Protein AF-A0A523JY57-F1 (afdb_monomer)

Nearest PDB structures (foldseek):
  2wt1-assembly1_A  TM=9.203E-01  e=5.077E+00  Porcine adenovirus 4
  9cmi-assembly1_A  TM=6.765E-01  e=3.091E+00  Homo sapiens
  6a1u-assembly1_A-2  TM=6.893E-01  e=4.771E+00  Homo sapiens
  7xxw-assembly1_A-2  TM=8.238E-01  e=9.439E+00  Macaca fascicularis
  6a1x-assembly1_A  TM=6.764E-01  e=5.747E+00  Homo sapiens

Solvent-accessible surface area (backbone atoms only — not comparable to full-atom values): 3511 Å² total; per-residue (Å²): 125,87,63,102,61,72,77,54,69,65,37,39,57,66,57,43,34,75,72,75,42,81,58,81,45,75,46,72,69,47,77,87,78,38,36,31,37,37,35,45,101,71,34,34,39,34,20,50,71,59,25,31,62,48,68,48,64,76,129

Sequence (59 aa):
GPAADGPKRGATMVDVEATIGAPQSTSGPVGDPPITVWHYPAFNVYFEYDKVLHSVEPR

Secondary structure (DSSP, 8-state):
---SS-SPTT-BHHHHHHHH---SEEEEEETTTTEEEEE-SS-EEEEETTEEEEEE---

Mean predicted aligned error: 4.11 Å

Foldseek 3Di:
DLDPAQDDFFDFLVRNCVRPNAAPDKDDLDDVQTWIWGHHPFWIFIDRPGTTPDIGGDD

pLDDT: mean 90.59, std 14.04, range [37.03, 98.5]

Structure (mmCIF, N/CA/C/O backbone):
data_AF-A0A523JY57-F1
#
_entry.id   AF-A0A523JY57-F1
#
loop_
_atom_site.group_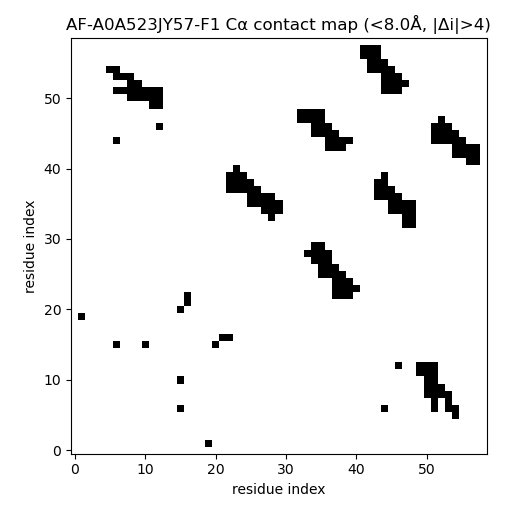PDB
_atom_site.id
_atom_site.type_symbol
_atom_site.label_atom_id
_atom_site.label_alt_id
_atom_site.label_comp_id
_atom_site.label_asym_id
_atom_site.label_entity_id
_atom_site.label_seq_id
_atom_site.pdbx_PDB_ins_cod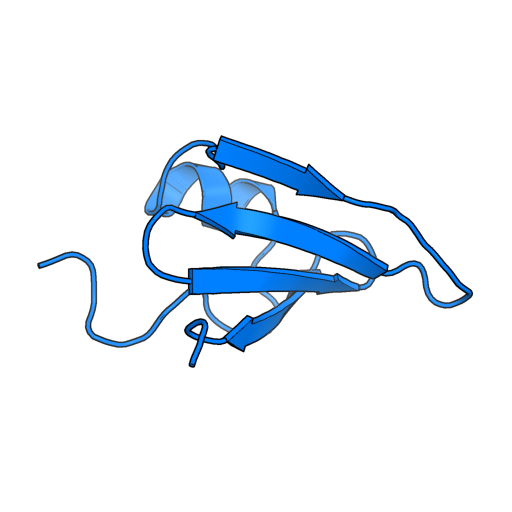e
_atom_site.Cartn_x
_atom_site.Cartn_y
_atom_site.Cartn_z
_atom_site.occupancy
_atom_site.B_iso_or_equiv
_atom_site.auth_seq_id
_atom_site.auth_comp_id
_atom_site.auth_asym_id
_atom_site.auth_atom_id
_atom_site.pdbx_PDB_model_num
ATOM 1 N N . GLY A 1 1 ? -11.148 -5.827 16.569 1.00 37.03 1 GLY A N 1
ATOM 2 C CA . GLY A 1 1 ? -10.506 -4.748 15.791 1.00 37.03 1 GLY A CA 1
ATOM 3 C C . GLY A 1 1 ? -10.169 -5.284 14.418 1.00 37.03 1 GLY A C 1
ATOM 4 O O . GLY A 1 1 ? -10.217 -6.507 1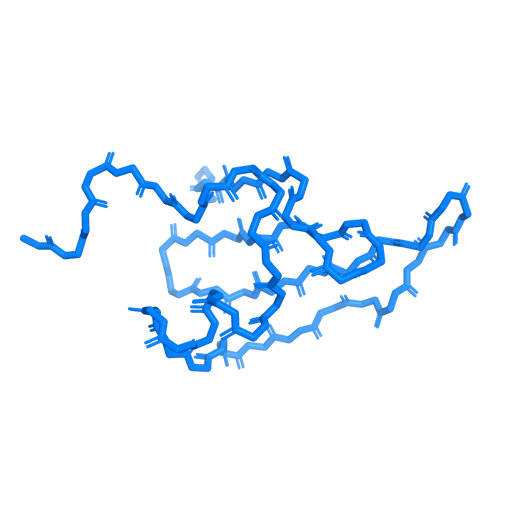4.287 1.00 37.03 1 GLY A O 1
ATOM 5 N N . PRO A 1 2 ? -9.888 -4.438 13.406 1.00 44.72 2 PRO A N 1
ATOM 6 C CA . PRO A 1 2 ? -9.422 -4.954 12.122 1.00 44.72 2 PRO A CA 1
ATOM 7 C C . PRO A 1 2 ? -8.216 -5.861 12.387 1.00 44.72 2 PRO A C 1
ATOM 9 O O . PRO A 1 2 ? -7.444 -5.600 13.309 1.00 44.72 2 PRO A O 1
ATOM 12 N N . ALA A 1 3 ? -8.224 -6.998 11.695 1.00 46.25 3 ALA A N 1
ATOM 13 C CA . ALA A 1 3 ? -7.544 -8.243 12.027 1.00 46.25 3 ALA A CA 1
ATOM 14 C C . ALA A 1 3 ? -6.130 -8.059 12.595 1.00 46.25 3 ALA A C 1
ATOM 16 O O . ALA A 1 3 ? -5.353 -7.252 12.100 1.00 46.25 3 ALA A O 1
ATOM 17 N N . ALA A 1 4 ? -5.796 -8.868 13.600 1.00 53.88 4 ALA A N 1
ATOM 18 C CA . ALA A 1 4 ? -4.497 -8.917 14.275 1.00 53.88 4 ALA A CA 1
ATOM 19 C C . ALA A 1 4 ? -3.311 -9.327 13.370 1.00 53.88 4 ALA A C 1
ATOM 21 O O . ALA A 1 4 ? -2.221 -9.585 13.865 1.00 53.88 4 ALA A O 1
ATOM 22 N N . ASP A 1 5 ? -3.509 -9.343 12.056 1.00 63.62 5 ASP A N 1
ATOM 23 C CA . ASP A 1 5 ? -2.524 -9.640 11.037 1.00 63.62 5 ASP A CA 1
ATOM 24 C C . ASP A 1 5 ? -2.794 -8.645 9.901 1.00 63.62 5 ASP A C 1
ATOM 26 O O . ASP A 1 5 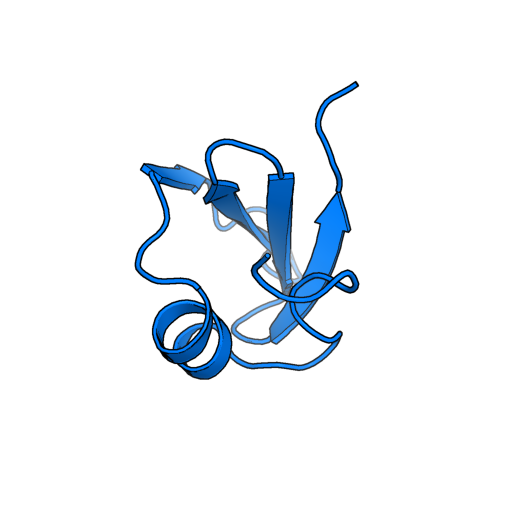? -3.880 -8.659 9.317 1.00 63.62 5 ASP A O 1
ATOM 30 N N . GLY A 1 6 ? -1.859 -7.730 9.633 1.00 73.69 6 GLY A N 1
ATOM 31 C CA . GLY A 1 6 ? -1.988 -6.728 8.569 1.00 73.69 6 GLY A CA 1
ATOM 32 C C . GLY A 1 6 ? -2.193 -7.336 7.166 1.00 73.69 6 GLY A C 1
ATOM 33 O O . GLY A 1 6 ? -2.379 -8.547 7.013 1.00 73.69 6 GLY A O 1
ATOM 34 N N . PRO A 1 7 ? -2.162 -6.517 6.099 1.00 84.12 7 PRO A N 1
ATOM 35 C CA . PRO A 1 7 ? -2.377 -7.022 4.749 1.00 84.12 7 PRO A CA 1
ATOM 36 C C . PRO A 1 7 ? -1.460 -8.211 4.426 1.00 84.12 7 PRO A C 1
ATOM 38 O O . PRO A 1 7 ? -0.249 -8.183 4.655 1.00 84.12 7 PRO A O 1
ATOM 41 N N . LYS A 1 8 ? -2.057 -9.288 3.904 1.00 87.12 8 LYS A N 1
ATOM 42 C CA . LYS A 1 8 ? -1.340 -10.534 3.611 1.00 87.12 8 LYS A CA 1
ATOM 43 C C . LYS A 1 8 ? -0.306 -10.298 2.510 1.00 87.12 8 LYS A C 1
ATOM 45 O O . LYS A 1 8 ? -0.621 -9.681 1.495 1.00 87.12 8 LYS A O 1
ATOM 50 N N . ARG A 1 9 ? 0.903 -10.852 2.669 1.00 91.19 9 ARG A N 1
ATOM 51 C CA . ARG A 1 9 ? 1.923 -10.871 1.604 1.00 91.19 9 ARG A CA 1
ATOM 52 C C . ARG A 1 9 ? 1.310 -11.415 0.307 1.00 91.19 9 ARG A C 1
ATOM 54 O O . ARG A 1 9 ? 0.668 -12.462 0.327 1.00 91.19 9 ARG A O 1
ATOM 61 N N . GLY A 1 10 ? 1.517 -10.708 -0.801 1.00 93.69 10 GLY A N 1
ATOM 62 C CA . GLY A 1 10 ? 0.976 -11.058 -2.116 1.00 93.69 10 GLY A CA 1
ATOM 63 C C . GLY A 1 10 ? -0.466 -10.607 -2.388 1.00 93.69 10 GLY A C 1
ATOM 64 O O . GLY A 1 10 ? -0.928 -10.789 -3.514 1.00 93.69 10 GLY A O 1
ATOM 65 N N . ALA A 1 11 ? -1.171 -10.005 -1.421 1.00 96.81 11 ALA A N 1
ATOM 66 C CA . ALA A 1 11 ? -2.436 -9.318 -1.700 1.00 96.81 11 ALA A CA 1
ATOM 67 C C . ALA A 1 11 ? -2.204 -8.161 -2.684 1.00 96.81 11 ALA A C 1
ATOM 69 O O . ALA A 1 11 ? -1.132 -7.550 -2.674 1.00 96.81 11 ALA A O 1
ATOM 70 N N . THR A 1 12 ? -3.178 -7.868 -3.545 1.00 98.12 12 THR A N 1
ATOM 71 C CA . THR A 1 12 ? -3.078 -6.714 -4.451 1.00 98.12 12 THR A CA 1
ATOM 72 C C . THR A 1 12 ? -3.357 -5.409 -3.718 1.00 98.12 12 THR A C 1
ATOM 74 O O . THR A 1 12 ? -4.056 -5.408 -2.707 1.00 98.12 12 THR A O 1
ATOM 77 N N . MET A 1 13 ? -2.896 -4.280 -4.256 1.00 98.12 13 MET A N 1
ATOM 78 C CA . MET A 1 13 ? -3.330 -2.950 -3.807 1.00 98.12 13 MET A CA 1
ATOM 79 C C . MET A 1 13 ? -4.861 -2.840 -3.720 1.00 98.12 13 MET A C 1
ATOM 81 O O . MET A 1 13 ? -5.374 -2.317 -2.736 1.00 98.12 13 MET A O 1
ATOM 85 N N . VAL A 1 14 ? -5.584 -3.413 -4.691 1.00 98.00 14 VAL A N 1
ATOM 86 C CA . VAL A 1 14 ? -7.057 -3.446 -4.708 1.00 98.00 14 VAL A CA 1
ATOM 87 C C . VAL A 1 14 ? -7.618 -4.242 -3.529 1.00 98.00 14 VAL A C 1
ATOM 89 O O . VAL A 1 14 ? -8.523 -3.766 -2.850 1.00 98.00 14 VAL A O 1
ATOM 92 N N . ASP A 1 15 ? -7.073 -5.427 -3.242 1.00 96.88 15 ASP A N 1
ATOM 93 C CA . ASP A 1 15 ? -7.509 -6.242 -2.099 1.00 96.88 15 ASP A CA 1
ATOM 94 C C . ASP A 1 15 ? -7.259 -5.519 -0.769 1.00 96.88 15 ASP A C 1
ATOM 96 O O . ASP A 1 15 ? -8.085 -5.581 0.148 1.00 96.88 15 ASP A O 1
ATOM 100 N N . VAL A 1 16 ? -6.117 -4.829 -0.657 1.00 96.06 16 VAL A N 1
ATOM 101 C CA . VAL A 1 16 ? -5.768 -4.050 0.535 1.00 96.06 16 VAL A CA 1
ATOM 102 C C . VAL A 1 16 ? -6.742 -2.893 0.717 1.00 96.06 16 VAL A C 1
ATOM 104 O O . VAL A 1 16 ? -7.297 -2.753 1.805 1.00 96.06 16 VAL A O 1
ATOM 107 N N . GLU A 1 17 ? -7.002 -2.108 -0.327 1.00 96.19 17 GLU A N 1
ATOM 108 C CA . GLU A 1 17 ? -7.943 -0.986 -0.268 1.00 96.19 17 GLU A CA 1
ATOM 109 C C . GLU A 1 17 ? -9.371 -1.451 0.040 1.00 96.19 17 GLU A C 1
ATOM 111 O O . GLU A 1 17 ? -10.050 -0.853 0.871 1.00 96.19 17 GLU A O 1
ATOM 116 N N . ALA A 1 18 ? -9.816 -2.565 -0.545 1.00 95.56 18 ALA A N 1
ATOM 117 C CA . ALA A 1 18 ? -11.135 -3.134 -0.271 1.00 95.56 18 ALA A CA 1
ATOM 118 C C . ALA A 1 18 ? -11.286 -3.624 1.182 1.00 95.56 18 ALA A C 1
ATOM 120 O O . ALA A 1 18 ? -12.384 -3.585 1.737 1.00 95.56 18 ALA A O 1
ATOM 121 N N . THR A 1 19 ? -10.197 -4.094 1.799 1.00 91.88 19 THR A N 1
ATOM 122 C CA . THR A 1 19 ? -10.220 -4.664 3.157 1.00 91.88 19 THR A CA 1
ATOM 123 C C . THR A 1 19 ? -9.979 -3.615 4.243 1.00 91.88 19 THR A C 1
ATOM 125 O O . THR A 1 19 ? -10.568 -3.693 5.320 1.00 91.88 19 THR A O 1
ATOM 128 N N . ILE A 1 20 ? -9.086 -2.658 3.987 1.00 91.88 20 ILE A N 1
ATOM 129 C CA . ILE A 1 20 ? -8.560 -1.713 4.985 1.00 91.88 20 ILE A CA 1
ATOM 130 C C . ILE A 1 20 ? -9.054 -0.281 4.724 1.00 91.88 20 ILE A C 1
ATOM 132 O O . ILE A 1 20 ? -9.117 0.526 5.652 1.00 91.88 20 ILE A O 1
ATOM 136 N N . GLY A 1 21 ? -9.473 0.024 3.497 1.00 95.38 21 GLY A N 1
ATOM 137 C CA . GLY A 1 21 ? -9.805 1.368 3.036 1.00 95.38 21 GLY A CA 1
ATOM 138 C C . GLY A 1 21 ? -8.624 2.058 2.355 1.00 95.38 21 GLY A C 1
ATOM 139 O O . GLY A 1 21 ? -7.525 1.515 2.274 1.00 95.38 21 GLY A O 1
ATOM 140 N N . ALA A 1 22 ? -8.857 3.272 1.860 1.00 97.06 22 ALA A N 1
ATOM 141 C CA . ALA A 1 22 ? -7.812 4.072 1.231 1.00 97.06 22 ALA A CA 1
ATOM 142 C C . ALA A 1 22 ? -6.725 4.486 2.247 1.00 97.06 22 ALA A C 1
ATOM 144 O O . ALA A 1 22 ? -7.044 4.783 3.406 1.00 97.06 22 ALA A O 1
ATOM 145 N N . PRO A 1 23 ? -5.446 4.549 1.835 1.00 97.38 23 PRO A N 1
ATOM 146 C CA . PRO A 1 23 ? -4.375 5.038 2.695 1.00 97.38 23 PRO A CA 1
ATOM 147 C C . PRO A 1 23 ? -4.501 6.547 2.950 1.00 97.38 23 PRO A C 1
ATOM 149 O O . PRO A 1 23 ? -5.103 7.281 2.169 1.00 97.38 23 PRO A O 1
ATOM 152 N N . GLN A 1 24 ? -3.878 7.037 4.025 1.00 98.31 24 GLN A N 1
ATOM 153 C CA . GLN A 1 24 ? -3.785 8.478 4.295 1.00 98.31 24 GLN A CA 1
ATOM 154 C C . GLN A 1 24 ? -2.886 9.190 3.283 1.00 98.31 24 GLN A C 1
ATOM 156 O O . GLN A 1 24 ? -3.134 10.340 2.925 1.00 98.31 24 GLN A O 1
ATOM 161 N N . SER A 1 25 ? -1.821 8.519 2.848 1.00 98.38 25 SER A N 1
ATOM 162 C CA . SER A 1 25 ? -0.924 9.006 1.807 1.00 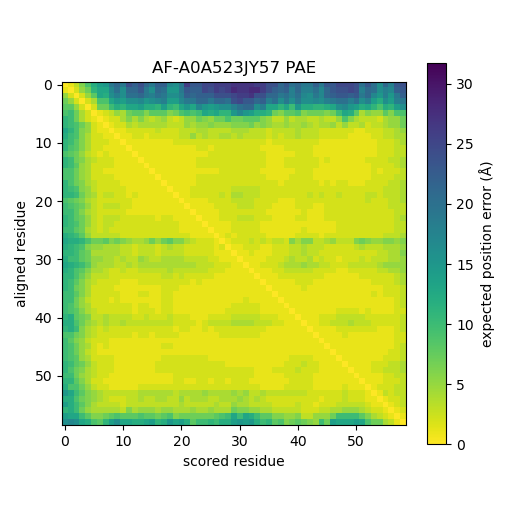98.38 25 SER A CA 1
ATOM 163 C C . SER A 1 25 ? -0.159 7.854 1.162 1.00 98.38 25 SER A C 1
ATOM 165 O O . SER A 1 25 ? -0.106 6.737 1.684 1.00 98.38 25 SER A O 1
ATOM 167 N N . THR A 1 26 ? 0.450 8.130 0.012 1.00 98.06 26 THR A N 1
ATOM 168 C CA . THR A 1 26 ? 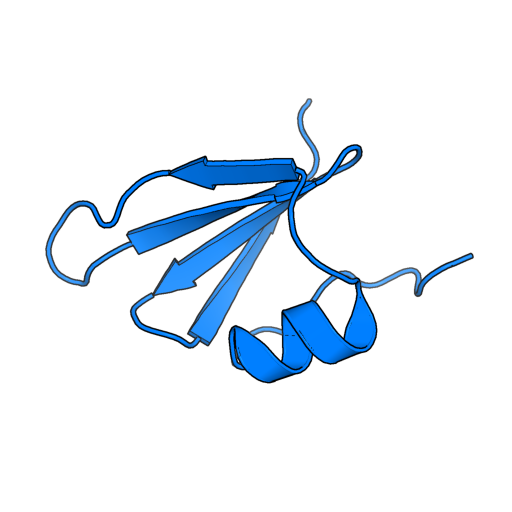1.262 7.169 -0.738 1.00 98.06 26 THR A CA 1
ATOM 169 C C . THR A 1 26 ? 2.606 7.783 -1.117 1.00 98.06 26 THR A C 1
ATOM 171 O O . THR A 1 26 ? 2.656 8.956 -1.484 1.00 98.06 26 THR A O 1
ATOM 174 N N . SER A 1 27 ? 3.670 6.981 -1.098 1.00 98.06 27 SER A N 1
ATOM 175 C CA . SER A 1 27 ? 5.027 7.360 -1.512 1.00 98.06 27 SER A CA 1
ATOM 176 C C . SER A 1 27 ? 5.559 6.427 -2.609 1.00 98.06 27 SER A C 1
ATOM 178 O O . SER A 1 27 ? 5.231 5.239 -2.626 1.00 98.06 27 SER A O 1
ATOM 180 N N . GLY A 1 28 ? 6.421 6.942 -3.495 1.00 95.88 28 GLY A N 1
ATOM 181 C CA . GLY A 1 28 ? 7.002 6.187 -4.619 1.00 95.88 28 GLY A CA 1
ATOM 182 C C . GLY A 1 28 ? 6.128 6.177 -5.890 1.00 95.88 28 GLY A C 1
ATOM 183 O O . GLY A 1 28 ? 5.253 7.035 -6.017 1.00 95.88 28 GLY A O 1
ATOM 184 N N . PRO A 1 29 ? 6.350 5.236 -6.835 1.00 96.75 29 PRO A N 1
ATOM 185 C CA . PRO A 1 29 ? 7.312 4.133 -6.763 1.00 96.75 29 PRO A CA 1
ATOM 186 C C . PRO A 1 29 ? 8.778 4.589 -6.844 1.00 96.75 29 PRO A C 1
ATOM 188 O O . PRO A 1 29 ? 9.084 5.600 -7.473 1.00 96.75 29 PRO A O 1
ATOM 191 N N . VAL A 1 30 ? 9.691 3.837 -6.224 1.00 97.50 30 VAL A N 1
ATOM 192 C CA . VAL A 1 30 ? 11.149 4.035 -6.335 1.00 97.50 30 VAL A CA 1
ATOM 193 C C . VAL A 1 30 ? 11.870 2.718 -6.633 1.00 97.50 30 VAL A C 1
ATOM 195 O O . VAL A 1 30 ? 11.462 1.673 -6.134 1.00 97.50 30 VAL A O 1
ATOM 198 N N . GLY A 1 31 ? 12.968 2.786 -7.393 1.00 97.06 31 GLY A N 1
ATOM 199 C CA . GLY A 1 31 ? 13.843 1.642 -7.678 1.00 97.06 31 GLY A CA 1
AT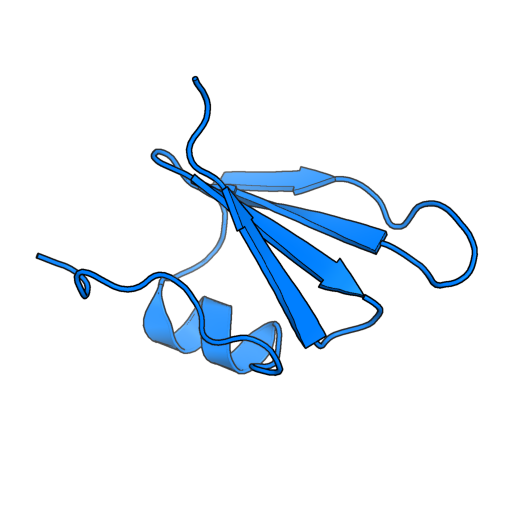OM 200 C C . GLY A 1 31 ? 13.376 0.719 -8.809 1.00 97.06 31 GLY A C 1
ATOM 201 O O . GLY A 1 31 ? 12.382 0.983 -9.483 1.00 97.06 31 GLY A O 1
ATOM 202 N N . ASP A 1 32 ? 14.149 -0.351 -9.003 1.00 95.88 32 ASP A N 1
ATOM 203 C CA . ASP A 1 32 ? 13.846 -1.505 -9.855 1.00 95.88 32 ASP A CA 1
ATOM 204 C C . ASP A 1 32 ? 14.241 -2.779 -9.069 1.00 95.88 32 ASP A C 1
ATOM 206 O O . ASP A 1 32 ? 15.433 -2.963 -8.794 1.00 95.88 32 ASP A O 1
ATOM 210 N N . PRO A 1 33 ? 13.281 -3.603 -8.605 1.00 95.44 33 PRO A N 1
ATOM 211 C CA . PRO A 1 33 ? 11.844 -3.505 -8.866 1.00 95.44 33 PRO A CA 1
ATOM 212 C C . PRO A 1 33 ? 11.192 -2.286 -8.178 1.00 95.44 33 PRO A C 1
ATOM 214 O O . PRO A 1 33 ? 11.698 -1.803 -7.160 1.00 95.44 33 PRO A O 1
ATOM 217 N N . PRO A 1 34 ? 10.079 -1.759 -8.724 1.00 98.06 34 PRO A N 1
ATOM 218 C CA . PRO A 1 34 ? 9.436 -0.559 -8.203 1.00 98.06 34 PRO A CA 1
ATOM 219 C C . PRO A 1 34 ? 8.768 -0.830 -6.854 1.00 98.06 34 PRO A C 1
ATOM 221 O O . PRO A 1 34 ? 7.915 -1.716 -6.746 1.00 98.06 34 PRO A O 1
ATOM 224 N N . ILE A 1 35 ? 9.101 -0.015 -5.850 1.00 98.31 35 ILE A N 1
ATOM 225 C CA . ILE A 1 35 ? 8.504 -0.082 -4.512 1.00 98.31 35 ILE A CA 1
ATOM 226 C C . ILE A 1 35 ? 7.608 1.126 -4.238 1.00 98.31 35 ILE A C 1
ATOM 228 O O . ILE A 1 35 ? 8.080 2.265 -4.236 1.00 98.31 35 ILE A O 1
ATOM 232 N N . THR A 1 36 ? 6.336 0.871 -3.931 1.00 98.50 36 THR A N 1
ATOM 233 C CA . THR A 1 36 ? 5.353 1.862 -3.462 1.00 98.50 36 THR A CA 1
ATOM 234 C C . THR A 1 36 ? 5.068 1.652 -1.977 1.00 98.50 36 THR A C 1
ATOM 236 O O . THR A 1 36 ? 4.980 0.518 -1.510 1.00 98.50 36 THR A O 1
ATOM 239 N N . VAL A 1 37 ? 4.885 2.736 -1.222 1.00 98.12 37 VAL A N 1
ATOM 240 C CA . VAL A 1 37 ? 4.508 2.680 0.197 1.00 98.12 37 VAL A CA 1
ATOM 241 C C . VAL A 1 37 ? 3.153 3.339 0.386 1.00 98.12 37 VAL A C 1
ATOM 243 O O . VAL A 1 37 ? 2.945 4.467 -0.051 1.00 98.12 37 VAL A O 1
ATOM 246 N N . TRP A 1 38 ? 2.234 2.646 1.044 1.00 97.94 38 TRP A N 1
ATOM 247 C CA . TRP A 1 38 ? 0.979 3.210 1.529 1.00 97.94 38 TRP A CA 1
ATOM 248 C C . TRP A 1 38 ? 1.073 3.451 3.030 1.00 97.94 38 TRP A C 1
ATOM 250 O O . TRP A 1 38 ? 1.487 2.565 3.781 1.00 97.94 38 TRP A O 1
ATOM 260 N N . HIS A 1 39 ? 0.667 4.640 3.457 1.00 97.12 39 HIS A N 1
ATOM 261 C CA . HIS A 1 39 ? 0.712 5.076 4.844 1.00 97.12 39 HIS A CA 1
ATOM 262 C C . HIS A 1 39 ? -0.692 5.027 5.448 1.00 97.12 39 HIS A C 1
ATOM 264 O O . HIS A 1 39 ? -1.599 5.724 4.988 1.00 97.12 39 HIS A O 1
ATOM 270 N N . TYR A 1 40 ? -0.867 4.213 6.486 1.00 95.19 40 TYR A N 1
ATOM 271 C CA . TYR A 1 40 ? -2.060 4.179 7.329 1.00 95.19 40 TYR A CA 1
ATOM 272 C C . TYR A 1 40 ? -1.741 4.766 8.711 1.00 95.19 40 TYR A C 1
ATOM 274 O O . TYR A 1 40 ? -0.568 4.836 9.084 1.00 95.19 40 TYR A O 1
ATOM 282 N N . PRO A 1 41 ? -2.758 5.118 9.523 1.00 92.94 41 PRO A N 1
ATOM 283 C CA . PRO A 1 41 ? -2.523 5.759 10.818 1.00 92.94 41 PRO A CA 1
ATOM 284 C C . PRO A 1 41 ? -1.637 4.958 11.782 1.00 92.94 41 PRO A C 1
ATOM 286 O O . PRO A 1 41 ? -0.968 5.550 12.622 1.00 92.94 41 PRO A O 1
ATOM 289 N N . ALA A 1 42 ? -1.655 3.624 11.684 1.00 91.06 42 ALA A N 1
ATOM 290 C CA . ALA A 1 42 ? -0.965 2.726 12.613 1.00 91.06 42 ALA A CA 1
ATOM 291 C C . ALA A 1 42 ? 0.174 1.907 11.976 1.00 91.06 42 ALA A C 1
ATOM 293 O O . ALA A 1 42 ? 0.979 1.324 12.693 1.00 91.06 42 ALA A O 1
ATOM 294 N N . PHE A 1 43 ? 0.251 1.829 10.646 1.00 94.44 43 PHE A N 1
ATOM 295 C CA . PHE A 1 43 ? 1.235 1.001 9.945 1.00 94.44 43 PHE A CA 1
ATOM 296 C C . PHE A 1 43 ? 1.455 1.481 8.512 1.00 94.44 43 PHE A C 1
ATOM 298 O O . PHE A 1 43 ? 0.645 2.206 7.939 1.00 94.44 43 PHE A O 1
ATOM 305 N N . ASN A 1 44 ? 2.552 1.037 7.911 1.00 95.88 44 ASN A N 1
ATOM 306 C CA . ASN A 1 44 ? 2.854 1.245 6.501 1.00 95.88 44 ASN A CA 1
ATOM 307 C C . ASN A 1 44 ? 2.781 -0.087 5.756 1.00 95.88 44 ASN A C 1
ATOM 309 O O . ASN A 1 44 ? 3.200 -1.114 6.293 1.00 95.88 44 ASN A O 1
ATOM 313 N N . VAL A 1 45 ? 2.301 -0.072 4.514 1.00 96.75 45 VAL A N 1
ATOM 314 C CA . VAL A 1 45 ? 2.278 -1.236 3.619 1.00 96.75 45 VAL A CA 1
ATOM 315 C C . VAL A 1 45 ? 3.202 -0.967 2.444 1.00 96.75 45 VAL A C 1
ATOM 317 O O . VAL A 1 45 ? 3.067 0.043 1.762 1.00 96.75 45 VAL A O 1
ATOM 320 N N . TYR A 1 46 ? 4.137 -1.876 2.212 1.00 97.38 46 TYR A N 1
ATOM 321 C CA . TYR A 1 46 ? 5.081 -1.820 1.108 1.00 97.38 46 TYR A CA 1
ATOM 322 C C . TYR A 1 46 ? 4.592 -2.741 0.005 1.00 97.38 46 TYR A C 1
ATOM 324 O O . TYR A 1 46 ? 4.253 -3.896 0.275 1.00 97.38 46 TYR A O 1
ATOM 332 N N . PHE A 1 47 ? 4.601 -2.245 -1.222 1.00 98.31 47 PHE A N 1
ATOM 333 C CA . PHE A 1 47 ? 4.232 -2.988 -2.413 1.00 98.31 47 PHE A CA 1
ATOM 334 C C . PHE A 1 47 ? 5.420 -3.059 -3.360 1.00 98.31 47 PHE A C 1
ATOM 336 O O . PHE A 1 47 ? 6.074 -2.046 -3.587 1.00 98.31 47 PHE A O 1
ATOM 343 N N . GLU A 1 48 ? 5.667 -4.240 -3.914 1.00 98.19 48 GLU A N 1
ATOM 344 C CA . GLU A 1 48 ? 6.477 -4.405 -5.119 1.00 98.19 48 GLU A CA 1
ATOM 345 C C . GLU A 1 48 ? 5.504 -4.582 -6.287 1.00 98.19 48 GLU A C 1
ATOM 347 O O . GLU A 1 48 ? 4.640 -5.463 -6.240 1.00 98.19 48 GLU A O 1
ATOM 352 N N . TYR A 1 49 ? 5.583 -3.711 -7.295 1.00 98.00 49 TYR A N 1
ATOM 353 C CA . TYR A 1 49 ? 4.504 -3.544 -8.278 1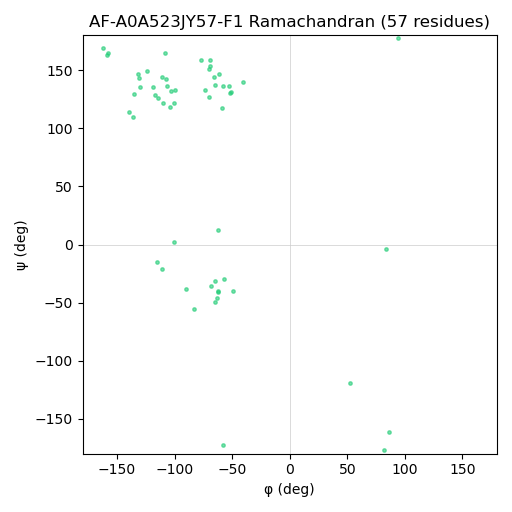.00 98.00 49 TYR A CA 1
ATOM 354 C C . TYR A 1 49 ? 3.146 -3.305 -7.583 1.00 98.00 49 TYR A C 1
ATOM 356 O O . TYR A 1 49 ? 2.991 -2.328 -6.853 1.00 98.00 49 TYR A O 1
ATOM 364 N N . ASP A 1 50 ? 2.161 -4.181 -7.790 1.00 97.94 50 ASP A N 1
ATOM 365 C CA . ASP A 1 50 ? 0.830 -4.110 -7.186 1.00 97.94 50 ASP A CA 1
ATOM 366 C C . ASP A 1 50 ? 0.661 -5.047 -5.979 1.00 97.94 50 ASP A C 1
ATOM 368 O O . ASP A 1 50 ? -0.434 -5.121 -5.422 1.00 97.94 50 ASP A O 1
ATOM 372 N N . LYS A 1 51 ? 1.705 -5.781 -5.569 1.00 98.12 51 LYS A N 1
ATOM 373 C CA . LYS A 1 51 ? 1.616 -6.846 -4.559 1.00 98.12 51 LYS A CA 1
ATOM 374 C C . LYS A 1 51 ? 2.234 -6.439 -3.236 1.00 98.12 51 LYS A C 1
ATOM 376 O O . LYS A 1 51 ? 3.349 -5.928 -3.195 1.00 98.12 51 LYS A O 1
ATOM 381 N N . VAL A 1 52 ? 1.552 -6.752 -2.134 1.00 97.44 52 VAL A N 1
ATOM 382 C CA . V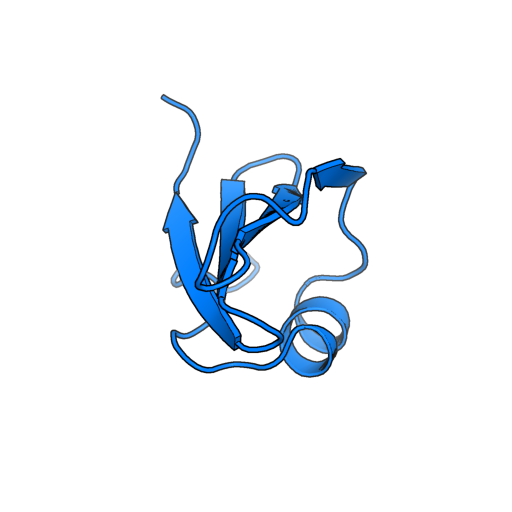AL A 1 52 ? 2.079 -6.548 -0.780 1.00 97.44 52 VAL A CA 1
ATOM 383 C C . VAL A 1 52 ? 3.383 -7.321 -0.611 1.00 97.44 52 VAL A C 1
ATOM 385 O O . VAL A 1 52 ? 3.404 -8.556 -0.630 1.00 97.44 52 VAL A O 1
ATOM 388 N N . LEU A 1 53 ? 4.454 -6.580 -0.361 1.00 95.88 53 LEU A N 1
ATOM 389 C CA . LEU A 1 53 ? 5.736 -7.100 0.072 1.00 95.88 53 LEU A CA 1
ATOM 390 C C . LEU A 1 53 ? 5.727 -7.306 1.591 1.00 95.88 53 LEU A C 1
ATOM 392 O O . LEU A 1 53 ? 5.984 -8.415 2.056 1.00 95.88 53 LEU A O 1
ATOM 396 N N . HIS A 1 54 ? 5.418 -6.272 2.380 1.00 92.00 54 HIS A N 1
ATOM 397 C CA . HIS A 1 54 ? 5.333 -6.377 3.843 1.00 92.00 54 HIS A CA 1
ATOM 398 C C . HIS A 1 54 ? 4.553 -5.215 4.481 1.00 92.00 54 HIS A C 1
ATOM 400 O O . HIS A 1 54 ? 4.273 -4.214 3.823 1.00 92.00 54 HIS A O 1
ATOM 406 N N . SER A 1 55 ? 4.233 -5.325 5.773 1.00 92.06 55 SER A N 1
ATOM 407 C CA . SER A 1 55 ? 3.607 -4.259 6.563 1.00 92.06 55 SER A CA 1
ATOM 408 C C . SER A 1 55 ? 4.361 -4.048 7.867 1.00 92.06 55 SER A C 1
ATOM 410 O O . SER A 1 55 ? 4.736 -5.019 8.516 1.00 92.06 55 SER A O 1
ATOM 412 N N . VAL A 1 56 ? 4.610 -2.789 8.226 1.00 90.56 56 VAL A N 1
ATOM 413 C CA . VAL A 1 56 ? 5.466 -2.420 9.362 1.00 90.56 56 VAL A CA 1
ATOM 414 C C . VAL A 1 56 ? 4.797 -1.320 10.177 1.00 90.56 56 VAL A C 1
ATOM 416 O O . VAL A 1 56 ? 4.392 -0.300 9.619 1.00 90.56 56 VAL A O 1
ATOM 419 N N . GLU A 1 57 ? 4.713 -1.509 11.490 1.00 89.88 57 GLU A N 1
ATOM 420 C CA . GLU A 1 57 ? 4.323 -0.462 12.438 1.00 89.88 57 GLU A CA 1
ATOM 421 C C . GLU A 1 57 ? 5.480 0.545 12.591 1.00 89.88 57 GLU A C 1
ATOM 423 O O . GLU A 1 57 ? 6.635 0.126 12.734 1.00 89.88 57 GLU A O 1
ATOM 428 N N . PRO A 1 58 ? 5.231 1.867 12.534 1.00 76.69 58 PRO A N 1
ATOM 429 C CA . PRO A 1 58 ? 6.230 2.852 12.916 1.00 76.69 58 PRO A CA 1
ATOM 430 C C . PRO A 1 58 ? 6.651 2.591 14.362 1.00 76.69 58 PRO A C 1
ATOM 432 O O . PRO A 1 58 ? 5.809 2.306 15.212 1.00 76.69 58 PRO A O 1
ATOM 435 N N . ARG A 1 59 ? 7.954 2.664 14.621 1.00 72.12 59 ARG A N 1
ATOM 436 C CA . ARG A 1 59 ? 8.489 2.524 15.975 1.00 72.12 59 ARG A CA 1
ATOM 437 C C . ARG A 1 59 ? 8.123 3.717 16.853 1.00 72.12 59 ARG A C 1
ATOM 439 O O . ARG A 1 59 ? 8.072 4.841 16.304 1.00 72.12 59 ARG A O 1
#

Radius of gyration: 10.68 Å; Cα contacts (8 Å, |Δi|>4): 100; chains: 1; bounding box: 25×20×26 Å